Protein AF-A0A4Q5RUH8-F1 (afdb_monomer)

Sequence (49 aa):
RELGARKVYLESNTKLEPAINLYYKLGFKKIAGAPSPYERCNIQMELEL

Foldseek 3Di:
DVVPDQKDKDFAAPVPVVVVVVCVVVVWDWDDDDDDPDPRTDTMTMDGD

Radius of gyration: 11.37 Å; Cα contacts (8 Å, |Δi|>4): 64; chains: 1; bounding box: 27×18×28 Å

pLDDT: mean 86.3, std 7.91, range [57.06, 94.81]

Nearest PDB structures (foldseek):
  7mx2-assembly1_A  TM=8.151E-01  e=3.738E-02  Homo sapiens
  8iym-assembly1_A  TM=7.639E-01  e=6.905E-02  Helicobacter pylori 26695
  8iym-assembly3_C  TM=7.605E-01  e=1.794E-01  Helicobacter pylori 26695
 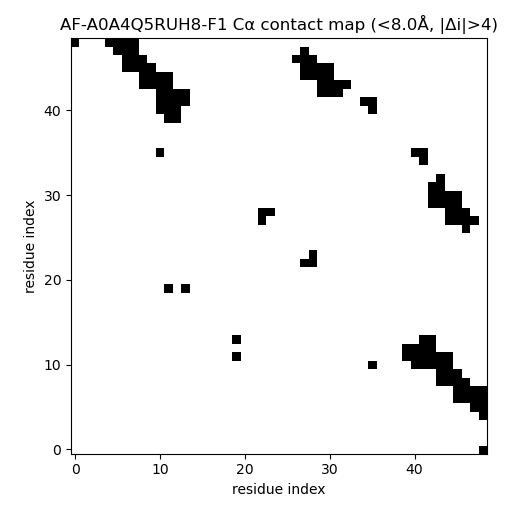 4v6u-assembly1_AI  TM=3.941E-01  e=3.314E-01  Pyrococcus furiosus DSM 3638
  7oya-assembly1_v2  TM=5.194E-01  e=3.860E+00  Danio rerio

Solvent-accessible surface area (backbone atoms only — not comparable to full-atom v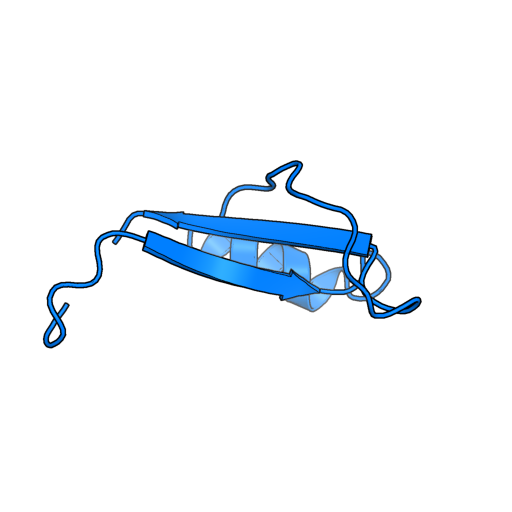alues): 3071 Å² total; per-residue (Å²): 119,91,84,72,57,63,62,47,77,49,75,39,41,76,88,44,51,73,59,51,54,48,39,47,73,73,60,33,40,82,49,90,72,77,84,58,94,46,92,72,38,77,41,34,35,36,30,80,99

Secondary structure (DSSP, 8-state):
-TT--SEEEEEE-TT-HHHHHHHHHTT-EEE--SPPSSTT--EEEEEE-

Structure (mmCIF, N/CA/C/O backbone):
data_AF-A0A4Q5RUH8-F1
#
_entry.id   AF-A0A4Q5RUH8-F1
#
loop_
_atom_site.group_PDB
_atom_site.id
_atom_site.type_symbol
_atom_site.label_atom_id
_atom_site.label_alt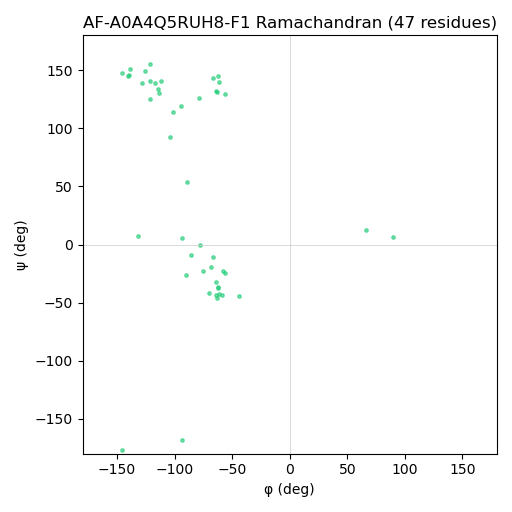_id
_atom_site.label_comp_id
_atom_site.label_asym_id
_atom_site.label_entity_id
_atom_site.label_seq_id
_atom_site.pdbx_PDB_ins_code
_atom_site.Cartn_x
_atom_site.Cartn_y
_atom_site.Cartn_z
_atom_site.occupancy
_atom_site.B_iso_or_equiv
_atom_site.auth_seq_id
_atom_site.auth_comp_id
_atom_site.auth_asym_id
_atom_site.auth_atom_id
_atom_site.pdbx_PDB_model_num
ATOM 1 N N . ARG A 1 1 ? -9.852 8.828 12.020 1.00 57.06 1 ARG A N 1
ATOM 2 C CA . ARG A 1 1 ? -11.302 8.491 11.993 1.00 57.06 1 ARG A CA 1
ATOM 3 C C . ARG A 1 1 ? -12.218 9.721 12.087 1.00 57.06 1 ARG A C 1
ATOM 5 O O . ARG A 1 1 ? -13.425 9.555 12.150 1.00 57.06 1 ARG A O 1
ATOM 12 N N . GLU A 1 2 ? -11.687 10.943 12.026 1.00 67.00 2 GLU A N 1
ATOM 13 C CA . GLU A 1 2 ? -12.473 12.175 12.223 1.00 67.00 2 GLU A CA 1
ATOM 14 C C . GLU A 1 2 ? -13.355 12.548 11.021 1.00 67.00 2 GLU A C 1
ATOM 16 O O . GLU A 1 2 ? -14.377 13.197 11.189 1.00 67.00 2 GLU A O 1
ATOM 21 N N . LEU A 1 3 ? -13.014 12.070 9.819 1.00 78.56 3 LEU A N 1
ATOM 22 C CA . LEU A 1 3 ? -13.775 12.321 8.586 1.00 78.56 3 LEU A CA 1
ATOM 23 C C . LEU A 1 3 ? -14.809 11.225 8.253 1.00 78.56 3 LEU A C 1
ATOM 25 O O . LEU A 1 3 ? -15.375 11.229 7.166 1.00 78.56 3 LEU A O 1
ATOM 29 N N . GLY A 1 4 ? -15.017 10.233 9.130 1.00 84.94 4 GLY A N 1
ATOM 30 C CA . GLY A 1 4 ? -15.949 9.121 8.867 1.00 84.94 4 GLY A CA 1
ATOM 31 C C . GLY A 1 4 ? -15.540 8.180 7.719 1.00 84.94 4 GLY A C 1
ATOM 32 O O . GLY A 1 4 ? -16.346 7.362 7.271 1.00 84.94 4 GLY A O 1
ATOM 33 N N . ALA A 1 5 ? -14.297 8.274 7.237 1.00 83.62 5 ALA A N 1
ATOM 34 C CA . ALA A 1 5 ? -13.772 7.392 6.201 1.00 83.62 5 ALA A CA 1
ATOM 35 C C . ALA A 1 5 ? -13.721 5.934 6.692 1.00 83.62 5 ALA A C 1
ATOM 37 O O . ALA A 1 5 ? -13.202 5.657 7.773 1.00 83.62 5 ALA A O 1
ATOM 38 N N . ARG A 1 6 ? -14.250 5.011 5.879 1.00 86.62 6 ARG A N 1
ATOM 39 C CA . ARG A 1 6 ? -14.293 3.564 6.173 1.00 86.62 6 ARG A CA 1
ATOM 40 C C . ARG A 1 6 ? -13.060 2.814 5.670 1.00 86.62 6 ARG A C 1
ATOM 42 O O . ARG A 1 6 ? -12.729 1.756 6.191 1.00 86.62 6 ARG A O 1
ATOM 49 N N . LYS A 1 7 ? -12.409 3.348 4.636 1.00 88.88 7 LYS A N 1
ATOM 50 C CA . LYS A 1 7 ? -11.243 2.755 3.980 1.00 88.88 7 LYS A CA 1
ATOM 51 C C . LYS A 1 7 ? -10.296 3.851 3.507 1.00 88.88 7 LYS A C 1
ATOM 53 O O . LYS A 1 7 ? -10.747 4.930 3.124 1.00 88.88 7 LYS A O 1
ATOM 58 N N . VAL A 1 8 ? -9.002 3.556 3.518 1.00 90.38 8 VAL A N 1
ATOM 59 C CA . VAL A 1 8 ? -7.941 4.350 2.892 1.00 90.38 8 VAL A CA 1
ATOM 60 C C . VAL A 1 8 ? -7.351 3.519 1.776 1.00 90.38 8 VAL A C 1
ATOM 62 O O . VAL A 1 8 ? -7.052 2.347 1.969 1.00 90.38 8 VAL A O 1
ATOM 65 N N . TYR A 1 9 ? -7.170 4.141 0.623 1.00 90.56 9 TYR A N 1
ATOM 66 C CA . TYR A 1 9 ? -6.608 3.507 -0.553 1.00 90.56 9 TYR A CA 1
ATOM 67 C C . TYR A 1 9 ? -5.359 4.263 -0.998 1.00 90.56 9 TYR A C 1
ATOM 69 O O . TYR A 1 9 ? -5.328 5.494 -0.941 1.00 90.56 9 TYR A O 1
ATOM 77 N N . LEU A 1 10 ? -4.340 3.526 -1.435 1.00 89.25 10 LEU A N 1
ATOM 78 C CA . LEU A 1 10 ? -3.123 4.087 -2.003 1.00 89.25 10 LEU A CA 1
ATOM 79 C C . LEU A 1 10 ? -2.645 3.287 -3.213 1.00 89.25 10 LEU A C 1
ATOM 81 O O . LEU A 1 10 ? -2.834 2.072 -3.307 1.00 89.25 10 LEU A O 1
ATOM 85 N N . GLU A 1 11 ? -1.966 3.990 -4.113 1.00 90.56 11 GLU A N 1
ATOM 86 C CA . GLU A 1 11 ? -1.244 3.409 -5.241 1.00 90.56 11 GLU A CA 1
ATOM 87 C C . GLU A 1 11 ? 0.255 3.599 -5.022 1.00 90.56 11 GLU A C 1
ATOM 89 O O . GLU A 1 11 ? 0.701 4.640 -4.538 1.00 90.56 11 GLU A O 1
ATOM 94 N N . SER A 1 12 ? 1.050 2.590 -5.363 1.00 88.44 12 SER A N 1
ATOM 95 C CA . SER A 1 12 ? 2.502 2.633 -5.210 1.00 88.44 12 SER A CA 1
ATOM 96 C C . SER A 1 12 ? 3.207 1.868 -6.333 1.00 88.44 12 SER A C 1
ATOM 98 O O . SER A 1 12 ? 2.574 1.368 -7.271 1.00 88.44 12 SER A O 1
ATOM 100 N N . ASN A 1 13 ? 4.535 1.787 -6.248 1.00 88.56 13 ASN A N 1
ATOM 101 C CA . ASN A 1 13 ? 5.374 1.041 -7.180 1.00 88.56 13 ASN A CA 1
ATOM 102 C C . ASN A 1 13 ? 6.034 -0.151 -6.474 1.00 88.56 13 ASN A C 1
ATOM 104 O O . ASN A 1 13 ? 6.668 0.031 -5.438 1.00 88.56 13 ASN A O 1
ATOM 108 N N . THR A 1 14 ? 5.958 -1.351 -7.056 1.00 86.25 14 THR A N 1
ATOM 109 C CA . THR A 1 14 ? 6.549 -2.589 -6.519 1.00 86.25 14 THR A CA 1
ATOM 110 C C . THR A 1 14 ? 8.060 -2.512 -6.311 1.00 86.25 14 THR A C 1
ATOM 112 O O . THR A 1 14 ? 8.585 -3.249 -5.488 1.00 86.25 14 THR A O 1
ATOM 115 N N . LYS A 1 15 ? 8.764 -1.616 -7.015 1.00 89.56 15 LYS A N 1
ATOM 116 C CA . LYS A 1 15 ? 10.204 -1.359 -6.833 1.00 89.56 15 LYS A CA 1
ATOM 117 C C . LYS A 1 15 ? 10.516 -0.685 -5.494 1.00 89.56 15 LYS A C 1
ATOM 119 O O . LYS A 1 15 ? 11.656 -0.721 -5.048 1.00 89.56 15 LYS A O 1
ATOM 124 N N . LEU A 1 16 ? 9.527 -0.064 -4.849 1.00 87.69 16 LEU A N 1
ATOM 125 C CA . LEU A 1 16 ? 9.659 0.580 -3.542 1.00 87.69 16 LEU A CA 1
ATOM 126 C C . LEU A 1 16 ? 9.366 -0.416 -2.411 1.00 87.69 16 LEU A C 1
ATOM 128 O O . LEU A 1 16 ? 8.549 -0.151 -1.531 1.00 87.69 16 LEU A O 1
ATOM 132 N N . GLU A 1 17 ? 10.055 -1.556 -2.409 1.00 89.12 17 GLU A N 1
ATOM 133 C CA . GLU A 1 17 ? 9.952 -2.589 -1.368 1.00 89.12 17 GLU A CA 1
ATOM 134 C C . GLU A 1 17 ? 9.941 -2.054 0.079 1.00 89.12 17 GLU A C 1
ATOM 136 O O . GLU A 1 17 ? 9.076 -2.484 0.849 1.00 89.12 17 GLU A O 1
ATOM 141 N N . PRO A 1 18 ? 10.804 -1.095 0.492 1.00 92.44 18 PRO A N 1
ATOM 142 C CA . PRO A 1 18 ? 10.749 -0.560 1.855 1.00 92.44 18 PRO A CA 1
ATOM 143 C C . PRO A 1 18 ? 9.421 0.139 2.177 1.00 92.44 18 PRO A C 1
ATOM 145 O O . PRO A 1 18 ? 8.910 -0.011 3.287 1.00 92.44 18 PRO A O 1
ATOM 148 N N . ALA A 1 19 ? 8.831 0.855 1.215 1.00 88.94 19 ALA A N 1
ATOM 149 C CA . ALA A 1 19 ? 7.542 1.519 1.400 1.00 88.94 19 ALA A CA 1
ATOM 150 C C . ALA A 1 19 ? 6.401 0.497 1.498 1.00 88.94 19 ALA A C 1
ATOM 152 O O . ALA A 1 19 ? 5.550 0.596 2.377 1.00 88.94 19 ALA A O 1
ATOM 153 N N . ILE A 1 20 ? 6.424 -0.539 0.659 1.00 91.50 20 ILE A N 1
ATOM 154 C CA . ILE A 1 20 ? 5.408 -1.602 0.665 1.00 91.50 20 ILE A CA 1
ATOM 155 C C . ILE A 1 20 ? 5.442 -2.378 1.983 1.00 91.50 20 ILE A C 1
ATOM 157 O O . ILE A 1 20 ? 4.400 -2.627 2.587 1.00 91.50 20 ILE A O 1
ATOM 161 N N . ASN A 1 21 ? 6.638 -2.713 2.468 1.00 93.38 21 ASN A N 1
ATOM 162 C CA . ASN A 1 21 ? 6.808 -3.378 3.757 1.00 93.38 21 ASN A CA 1
ATOM 163 C C . ASN A 1 21 ? 6.299 -2.517 4.919 1.00 93.38 21 ASN A C 1
ATOM 165 O O . ASN A 1 21 ? 5.721 -3.051 5.866 1.00 93.38 21 ASN A O 1
ATOM 169 N N . LEU A 1 22 ? 6.475 -1.194 4.850 1.00 93.38 22 LEU A N 1
ATOM 170 C CA . LEU A 1 22 ? 5.876 -0.275 5.814 1.00 93.38 22 LEU A CA 1
ATOM 171 C C . LEU A 1 22 ? 4.344 -0.334 5.756 1.00 93.38 22 LEU A C 1
ATOM 173 O O . LEU A 1 22 ? 3.712 -0.474 6.799 1.00 93.38 22 LEU A O 1
ATOM 177 N N . TYR A 1 23 ? 3.742 -0.303 4.565 1.00 93.62 23 TYR A N 1
ATOM 178 C CA . TYR A 1 23 ? 2.287 -0.393 4.418 1.00 93.62 23 TYR A CA 1
ATOM 179 C C . TYR A 1 23 ? 1.730 -1.714 4.961 1.00 93.62 23 TYR A C 1
ATOM 181 O O . TYR A 1 23 ? 0.758 -1.692 5.713 1.00 93.62 23 TYR A O 1
ATOM 189 N N . TYR A 1 24 ? 2.380 -2.851 4.692 1.00 93.19 24 TYR A N 1
ATOM 190 C CA . TYR A 1 24 ? 1.980 -4.130 5.291 1.00 93.19 24 TYR A CA 1
ATOM 191 C C . TYR A 1 24 ? 2.032 -4.102 6.822 1.00 93.19 24 TYR A C 1
ATOM 193 O O . TYR A 1 24 ? 1.096 -4.564 7.473 1.00 93.19 24 TYR A O 1
ATOM 201 N N . LYS A 1 25 ? 3.085 -3.520 7.414 1.00 94.38 25 LYS A N 1
ATOM 202 C CA . LYS A 1 25 ? 3.192 -3.362 8.877 1.00 94.38 25 LYS A CA 1
ATOM 203 C C . LYS A 1 25 ? 2.107 -2.454 9.453 1.00 94.38 25 LYS A C 1
ATOM 205 O O . LYS A 1 25 ?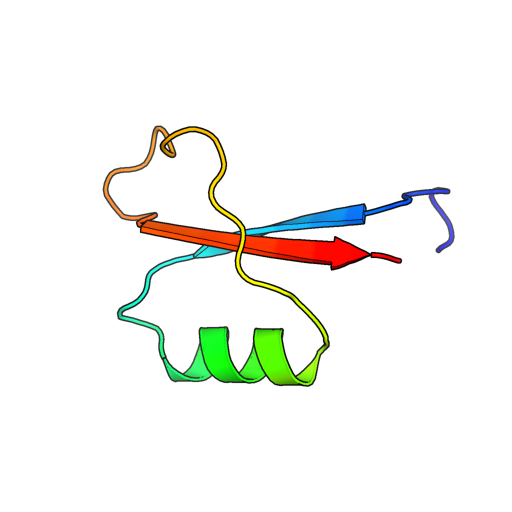 1.669 -2.676 10.576 1.00 94.38 25 LYS A O 1
ATOM 210 N N . LEU A 1 26 ? 1.666 -1.460 8.686 1.00 92.69 26 LEU A N 1
ATOM 211 C CA . LEU A 1 26 ? 0.557 -0.571 9.039 1.00 92.69 26 LEU A CA 1
ATOM 212 C C . LEU A 1 26 ? -0.826 -1.214 8.819 1.00 92.69 26 LEU A C 1
ATOM 214 O O . LEU A 1 26 ? -1.836 -0.573 9.091 1.00 92.69 26 LEU A O 1
ATOM 218 N N . GLY A 1 27 ? -0.889 -2.465 8.346 1.00 93.44 27 GLY A N 1
ATOM 219 C CA . GLY A 1 27 ? -2.134 -3.211 8.152 1.00 93.44 27 GLY A CA 1
ATOM 220 C C . GLY A 1 27 ? -2.771 -3.045 6.773 1.00 93.44 27 GLY A C 1
ATOM 221 O O . GLY A 1 27 ? -3.868 -3.560 6.549 1.00 93.44 27 GLY A O 1
ATOM 222 N N . PHE A 1 28 ? -2.102 -2.360 5.840 1.00 94.81 28 PHE A N 1
ATOM 223 C CA . PHE A 1 28 ? -2.570 -2.293 4.460 1.00 94.81 28 PHE A CA 1
ATOM 224 C C . PHE A 1 28 ? -2.487 -3.670 3.804 1.00 94.81 28 PHE A C 1
ATOM 226 O O . PHE A 1 28 ? -1.539 -4.434 4.004 1.00 94.81 28 PHE A O 1
ATOM 233 N N . LYS A 1 29 ? -3.464 -3.962 2.954 1.00 93.31 29 LYS A N 1
ATOM 234 C CA . LYS A 1 29 ? -3.553 -5.198 2.182 1.00 93.31 29 LYS A CA 1
ATOM 235 C C . LYS A 1 29 ? -3.481 -4.867 0.705 1.00 93.31 29 LYS A C 1
ATOM 237 O O . LYS A 1 29 ? -4.078 -3.895 0.254 1.00 93.31 29 LYS A O 1
ATOM 242 N N . LYS A 1 30 ? -2.750 -5.685 -0.051 1.00 91.62 30 LYS A N 1
ATOM 243 C CA . LYS A 1 30 ? -2.709 -5.572 -1.508 1.00 91.62 30 LYS A CA 1
ATOM 244 C C . LYS A 1 30 ? -4.098 -5.852 -2.073 1.00 91.62 30 LYS A C 1
ATOM 246 O O . LYS A 1 30 ? -4.696 -6.873 -1.736 1.00 91.62 30 LYS A O 1
ATOM 251 N N . ILE A 1 31 ? -4.553 -4.989 -2.971 1.00 90.00 31 ILE A N 1
ATOM 252 C CA . ILE A 1 31 ? -5.767 -5.207 -3.751 1.00 90.00 31 ILE A CA 1
ATOM 253 C C . ILE A 1 31 ? -5.451 -5.181 -5.241 1.00 90.00 31 ILE A C 1
ATOM 255 O O . ILE A 1 31 ? -4.451 -4.609 -5.674 1.00 90.00 31 ILE A O 1
ATOM 259 N N . ALA A 1 32 ? -6.301 -5.840 -6.019 1.00 81.69 32 ALA A N 1
ATOM 260 C CA . ALA A 1 32 ? -6.314 -5.723 -7.468 1.00 81.69 32 ALA A CA 1
ATOM 261 C C . ALA A 1 32 ? -7.506 -4.837 -7.846 1.00 81.69 32 ALA A C 1
ATOM 263 O O . ALA A 1 32 ? -8.636 -5.314 -7.927 1.00 81.69 32 ALA A O 1
ATOM 264 N N . GLY A 1 33 ? -7.2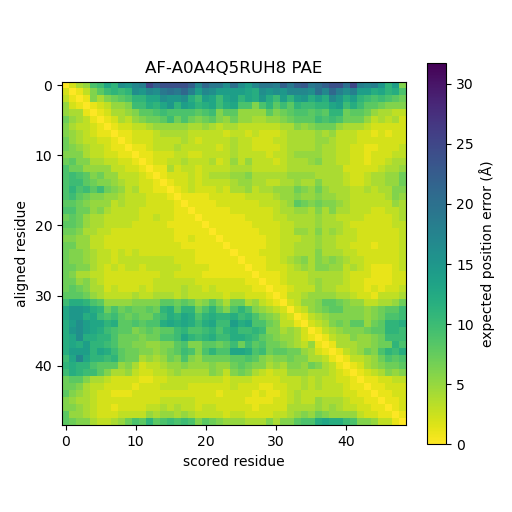59 -3.537 -7.974 1.00 74.75 33 GLY A N 1
ATOM 265 C CA . GLY A 1 33 ? -8.223 -2.564 -8.473 1.00 74.75 33 GLY A CA 1
ATOM 266 C C . GLY A 1 33 ? -8.078 -2.336 -9.979 1.00 74.75 33 GLY A C 1
ATOM 267 O O . GLY A 1 33 ? -7.407 -3.088 -10.691 1.00 74.75 33 GLY A O 1
ATOM 268 N N . ALA A 1 34 ? -8.740 -1.288 -10.473 1.00 76.31 34 ALA A N 1
ATOM 269 C CA . ALA A 1 34 ? -8.625 -0.867 -11.866 1.00 76.31 34 ALA A CA 1
ATOM 270 C C . ALA A 1 34 ? -7.178 -0.452 -12.182 1.00 76.31 34 ALA A C 1
ATOM 272 O O . ALA A 1 34 ? -6.526 0.117 -11.311 1.00 76.31 34 ALA A O 1
ATOM 273 N N . PRO A 1 35 ? -6.660 -0.698 -13.396 1.00 73.31 35 PRO A N 1
ATOM 274 C CA . PRO A 1 35 ? -5.310 -0.281 -13.753 1.00 73.31 35 PRO A CA 1
ATOM 275 C C . PRO A 1 35 ? -5.152 1.229 -13.546 1.00 73.31 35 PRO A C 1
ATOM 277 O O . PRO A 1 35 ? -5.986 2.015 -14.001 1.00 73.31 35 PRO A O 1
ATOM 280 N N . SER A 1 36 ? -4.092 1.623 -12.836 1.00 75.88 36 SER A N 1
ATOM 281 C CA . SER A 1 36 ? -3.792 3.037 -12.621 1.00 75.88 36 SER A CA 1
ATOM 282 C C . SER A 1 36 ? -3.531 3.711 -13.975 1.00 75.88 36 SER A C 1
ATOM 284 O O . SER A 1 36 ? -2.845 3.128 -14.819 1.00 75.88 36 SER A O 1
ATOM 286 N N . PRO A 1 37 ? -4.021 4.945 -14.202 1.00 77.44 37 PRO A N 1
ATOM 287 C CA . PRO A 1 37 ? -3.679 5.714 -15.399 1.00 77.44 37 PRO A CA 1
ATOM 288 C C . PRO A 1 37 ? -2.193 6.112 -15.431 1.00 77.44 37 PRO A C 1
ATOM 290 O O . PRO A 1 37 ? -1.702 6.593 -16.451 1.00 77.44 37 PRO A O 1
ATOM 293 N N . TYR A 1 38 ? -1.469 5.925 -14.322 1.00 78.31 38 TYR A N 1
ATOM 294 C CA . TYR A 1 38 ? -0.043 6.191 -14.217 1.00 78.31 38 TYR A CA 1
ATOM 295 C C . TYR A 1 38 ? 0.775 4.928 -14.486 1.00 78.31 38 TYR A C 1
ATOM 297 O O . TYR A 1 38 ? 0.757 3.981 -13.706 1.00 78.31 38 TYR A O 1
ATOM 305 N N . GLU A 1 39 ? 1.611 4.965 -15.524 1.00 75.00 39 GLU A N 1
ATOM 306 C CA . GLU A 1 39 ? 2.506 3.859 -15.915 1.00 75.00 39 GLU A CA 1
ATOM 307 C C . GLU A 1 39 ? 3.458 3.409 -14.785 1.00 75.00 39 GLU A C 1
ATOM 309 O O . GLU A 1 39 ? 3.915 2.269 -14.733 1.00 75.00 39 GLU A O 1
ATOM 314 N N . ARG A 1 40 ? 3.750 4.308 -13.835 1.00 79.81 40 ARG A N 1
ATOM 315 C CA . ARG A 1 40 ? 4.632 4.037 -12.691 1.00 79.81 40 ARG A CA 1
ATOM 316 C C . ARG A 1 40 ? 3.914 3.395 -11.504 1.00 79.81 40 ARG A C 1
ATOM 318 O O . ARG A 1 40 ? 4.597 2.996 -10.565 1.00 79.81 40 ARG A O 1
ATOM 325 N N . CYS A 1 41 ? 2.591 3.300 -11.504 1.00 83.62 41 CYS A N 1
ATOM 326 C CA . CYS A 1 41 ? 1.827 2.694 -10.420 1.00 83.62 41 CYS A CA 1
ATOM 327 C C . CYS A 1 41 ? 1.423 1.279 -10.828 1.00 83.62 41 CYS A C 1
ATOM 329 O O . CYS A 1 41 ? 0.655 1.079 -11.762 1.00 83.62 41 CYS A O 1
ATOM 331 N N . ASN A 1 42 ? 1.961 0.281 -10.133 1.00 84.06 42 ASN A N 1
ATOM 332 C CA . ASN A 1 42 ? 1.751 -1.133 -10.462 1.00 84.06 42 ASN A CA 1
ATOM 333 C C . ASN A 1 42 ? 1.356 -1.981 -9.244 1.00 84.06 42 ASN A C 1
ATOM 335 O O . ASN A 1 42 ? 1.271 -3.207 -9.335 1.00 84.06 42 ASN A O 1
ATOM 339 N N . ILE A 1 43 ? 1.113 -1.343 -8.098 1.00 87.94 43 ILE A N 1
ATOM 340 C CA . ILE A 1 43 ? 0.505 -1.978 -6.935 1.00 87.94 43 ILE A CA 1
ATOM 341 C C . ILE A 1 43 ? -0.472 -1.021 -6.269 1.00 87.94 43 ILE A C 1
ATOM 343 O O . ILE A 1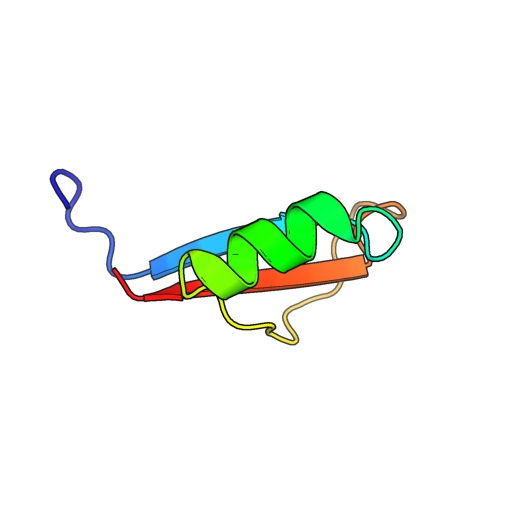 43 ? -0.266 0.191 -6.224 1.00 87.94 43 ILE A O 1
ATOM 347 N N . GLN A 1 44 ? -1.535 -1.602 -5.740 1.00 92.50 44 GLN A N 1
ATOM 348 C CA . GLN A 1 44 ? -2.608 -0.909 -5.061 1.00 92.50 44 GLN A CA 1
ATOM 349 C C . GLN A 1 44 ? -2.818 -1.577 -3.711 1.00 92.50 44 GLN A C 1
ATOM 351 O O . GLN A 1 44 ? -2.727 -2.806 -3.595 1.00 92.50 44 GLN A O 1
ATOM 356 N N . MET A 1 45 ? -3.033 -0.776 -2.676 1.00 93.44 45 MET A N 1
ATOM 357 C CA . MET A 1 45 ? -3.219 -1.277 -1.320 1.00 93.44 45 MET A CA 1
ATOM 358 C C . MET A 1 45 ? -4.322 -0.502 -0.610 1.00 93.44 45 MET A C 1
ATOM 360 O O . MET A 1 45 ? -4.467 0.704 -0.807 1.00 93.44 45 MET A O 1
ATOM 364 N N . GLU A 1 46 ? -5.073 -1.187 0.246 1.00 94.31 46 GLU A N 1
ATOM 365 C CA . GLU A 1 46 ? -6.102 -0.571 1.079 1.00 94.31 46 GLU A CA 1
ATOM 366 C C . GLU A 1 46 ? -5.916 -0.892 2.559 1.00 94.31 46 GLU A C 1
ATOM 368 O O . GLU A 1 46 ? -5.430 -1.963 2.922 1.00 94.31 46 GLU A O 1
ATOM 373 N N . LEU A 1 47 ? -6.333 0.040 3.408 1.00 92.88 47 LEU A N 1
ATOM 374 C CA . LEU A 1 47 ? -6.459 -0.125 4.847 1.00 92.88 47 LEU A CA 1
ATOM 375 C C . LEU A 1 47 ? -7.912 0.139 5.236 1.00 92.8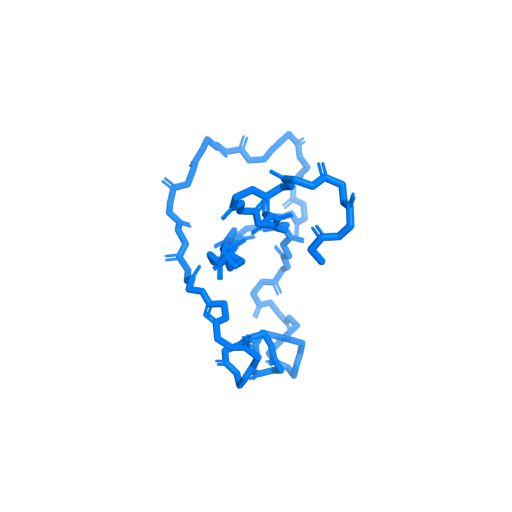8 47 LEU A C 1
ATOM 377 O O . LEU A 1 47 ? -8.461 1.201 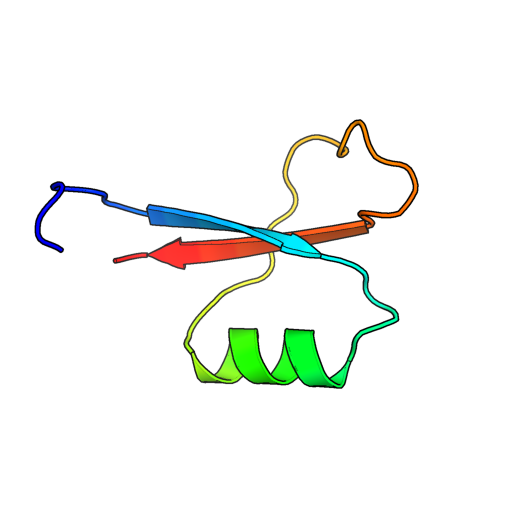4.938 1.00 92.88 47 LEU A O 1
ATOM 381 N N . GLU A 1 48 ? -8.529 -0.815 5.921 1.00 90.19 48 GLU A N 1
ATOM 382 C CA . GLU A 1 48 ? -9.835 -0.612 6.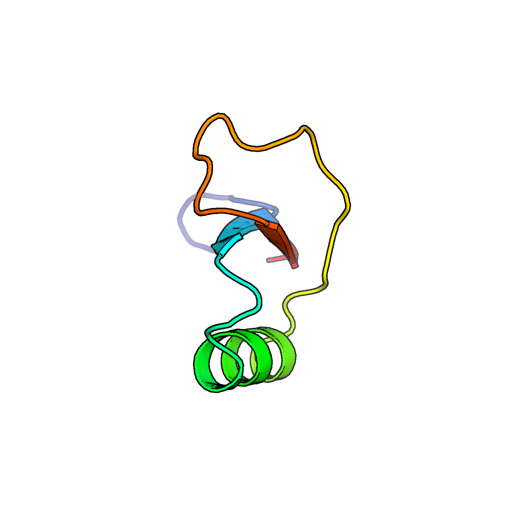548 1.00 90.19 48 GLU A CA 1
ATOM 383 C C . GLU A 1 48 ? -9.636 0.159 7.858 1.00 90.19 48 GLU A C 1
ATOM 385 O O . GLU A 1 48 ? -8.799 -0.225 8.679 1.00 90.19 48 GLU A O 1
ATOM 390 N N . LEU A 1 49 ? -10.347 1.282 8.016 1.00 83.75 49 LEU A N 1
ATOM 391 C CA . LEU A 1 49 ? -10.140 2.225 9.121 1.00 83.75 49 LEU A CA 1
ATOM 392 C C . LEU A 1 49 ? -10.959 1.911 10.365 1.00 83.75 49 LEU A C 1
ATOM 394 O O . LEU A 1 49 ? -12.169 1.601 10.310 1.00 83.75 49 LEU A O 1
#

Mean predicted aligned error: 4.98 Å